Protein AF-A0A7S2N0Z9-F1 (afdb_monomer_lite)

Sequence (114 aa):
CGVARSQLAPLEIAGLRRTGTWEVMLPAEASLLVHGRERPRLRALHHARRVEESLLGYDRSSWLDVPARQLRSEEARPADENGPIIVCLDTSGSMARYGGAPEMFAKALVYECL

Radius of gyration: 21.45 Å; chains: 1; bounding box: 43×47×48 Å

Structure (mmCIF, N/CA/C/O backbone):
data_AF-A0A7S2N0Z9-F1
#
_entry.id   AF-A0A7S2N0Z9-F1
#
loop_
_atom_site.group_PDB
_atom_site.id
_atom_site.type_symbol
_atom_site.label_atom_id
_atom_site.label_alt_id
_atom_site.label_comp_id
_atom_site.label_asym_id
_atom_site.label_entity_id
_atom_site.label_seq_id
_atom_site.pdbx_PDB_ins_code
_atom_site.Cartn_x
_atom_site.Cartn_y
_atom_site.Cartn_z
_atom_site.occupancy
_atom_site.B_iso_or_equiv
_atom_site.auth_seq_id
_atom_site.auth_comp_id
_atom_site.auth_asym_id
_atom_site.auth_atom_id
_atom_site.pdbx_PDB_model_num
ATOM 1 N N . CYS A 1 1 ? 12.094 -17.772 -24.501 1.00 62.50 1 CYS A N 1
ATOM 2 C CA . CYS A 1 1 ? 11.840 -16.314 -24.566 1.00 62.50 1 CYS A CA 1
ATOM 3 C C . CYS A 1 1 ? 11.987 -15.766 -23.154 1.00 62.50 1 CYS A C 1
ATOM 5 O O . CYS A 1 1 ? 11.698 -16.502 -22.220 1.00 62.50 1 CYS A O 1
ATOM 7 N N . GLY A 1 2 ? 12.512 -14.555 -22.988 1.00 74.00 2 GLY A N 1
ATOM 8 C CA . GLY A 1 2 ? 12.599 -13.906 -21.676 1.00 74.00 2 GLY A CA 1
ATOM 9 C C . GLY A 1 2 ? 12.005 -12.510 -21.755 1.00 74.00 2 GLY A C 1
ATOM 10 O O . GLY A 1 2 ? 11.715 -12.029 -22.847 1.00 74.00 2 GLY A O 1
ATOM 11 N N . VAL A 1 3 ? 11.822 -11.879 -20.603 1.00 78.38 3 VAL A N 1
ATOM 12 C CA . VAL A 1 3 ? 11.214 -10.551 -20.494 1.00 78.38 3 VAL A CA 1
ATOM 13 C C . VAL A 1 3 ? 12.215 -9.560 -19.920 1.00 78.38 3 VAL A C 1
ATOM 15 O O . VAL A 1 3 ? 13.054 -9.920 -19.094 1.00 78.38 3 VAL A O 1
ATOM 18 N N . ALA A 1 4 ? 12.138 -8.310 -20.365 1.00 81.44 4 ALA A N 1
ATOM 19 C CA . ALA A 1 4 ? 12.941 -7.215 -19.832 1.00 81.44 4 ALA A CA 1
ATOM 20 C C . ALA A 1 4 ? 12.057 -5.999 -19.547 1.00 81.44 4 ALA A C 1
ATOM 22 O O . ALA A 1 4 ? 11.115 -5.719 -20.296 1.00 81.44 4 ALA A O 1
ATOM 23 N N . ARG A 1 5 ? 12.371 -5.252 -18.479 1.00 81.94 5 ARG A N 1
ATOM 24 C CA . ARG A 1 5 ? 11.692 -3.981 -18.196 1.00 81.94 5 ARG A CA 1
ATOM 25 C C . ARG A 1 5 ? 11.978 -2.977 -19.306 1.00 81.94 5 ARG A C 1
ATOM 27 O O . ARG A 1 5 ? 13.123 -2.823 -19.729 1.00 81.94 5 ARG A O 1
ATOM 34 N N . SER A 1 6 ? 10.955 -2.253 -19.739 1.00 83.25 6 SER A N 1
ATOM 35 C CA . SER A 1 6 ? 11.096 -1.253 -20.798 1.00 83.25 6 SER A CA 1
ATOM 36 C C . SER A 1 6 ? 10.120 -0.107 -20.620 1.00 83.25 6 SER A C 1
ATOM 38 O O . SER A 1 6 ? 8.920 -0.331 -20.549 1.00 83.25 6 SER A O 1
ATOM 40 N N . GLN A 1 7 ? 10.605 1.133 -20.650 1.00 83.75 7 GLN A N 1
ATOM 41 C CA . GLN A 1 7 ? 9.751 2.330 -20.627 1.00 83.75 7 GLN A CA 1
ATOM 42 C C . GLN A 1 7 ? 8.935 2.523 -21.918 1.00 83.75 7 GLN A C 1
ATOM 44 O O . GLN A 1 7 ? 8.061 3.381 -21.964 1.00 83.75 7 GLN A O 1
ATOM 49 N N . LEU A 1 8 ? 9.235 1.747 -22.965 1.00 85.56 8 LEU A N 1
ATOM 50 C CA . LEU A 1 8 ? 8.552 1.799 -24.260 1.00 85.56 8 LEU A CA 1
ATOM 51 C C . LEU A 1 8 ? 7.379 0.809 -24.354 1.00 85.56 8 LEU A C 1
ATOM 53 O O . LEU A 1 8 ? 6.631 0.850 -25.327 1.00 85.56 8 LEU A O 1
ATOM 57 N N . ALA A 1 9 ? 7.230 -0.089 -23.376 1.00 85.62 9 ALA A N 1
ATOM 58 C CA . ALA A 1 9 ? 6.083 -0.987 -23.286 1.00 85.62 9 ALA A CA 1
ATOM 59 C C . ALA A 1 9 ? 4.886 -0.316 -22.591 1.00 85.62 9 ALA A C 1
ATOM 61 O O . ALA A 1 9 ? 5.081 0.594 -21.779 1.00 85.62 9 ALA A O 1
ATOM 62 N N . PRO A 1 10 ? 3.654 -0.797 -22.848 1.00 84.06 10 PRO A N 1
ATOM 63 C CA . PRO A 1 10 ? 2.489 -0.433 -22.054 1.00 84.06 10 PRO A CA 1
ATOM 64 C C . PRO A 1 10 ? 2.739 -0.656 -20.562 1.00 84.06 10 PRO A C 1
ATOM 66 O O . PRO A 1 10 ? 3.348 -1.643 -20.147 1.00 84.06 10 PRO A O 1
ATOM 69 N N . LEU A 1 11 ? 2.277 0.296 -19.760 1.00 86.19 11 LEU A N 1
ATOM 70 C CA . LEU A 1 11 ? 2.422 0.261 -18.317 1.00 86.19 11 LEU A CA 1
ATOM 71 C C . LEU A 1 11 ? 1.336 -0.636 -17.719 1.00 86.19 11 LEU A C 1
ATOM 73 O O . LEU A 1 11 ? 0.148 -0.384 -17.914 1.00 86.19 11 LEU A O 1
ATOM 77 N N . GLU A 1 12 ? 1.737 -1.645 -16.961 1.00 80.62 12 GLU A N 1
ATOM 78 C CA . GLU A 1 12 ? 0.832 -2.597 -16.323 1.00 80.62 12 GLU A CA 1
ATOM 79 C C . GLU A 1 12 ? 0.910 -2.484 -14.805 1.00 80.62 12 GLU A C 1
ATOM 81 O O . GLU A 1 12 ? 1.924 -2.060 -14.239 1.00 80.62 12 GLU A O 1
ATOM 86 N N . ILE A 1 13 ? -0.170 -2.871 -14.128 1.00 81.06 13 ILE A N 1
ATOM 87 C CA . ILE A 1 13 ? -0.187 -2.939 -12.669 1.00 81.06 13 ILE A CA 1
ATOM 88 C C . ILE A 1 13 ? 0.551 -4.209 -12.252 1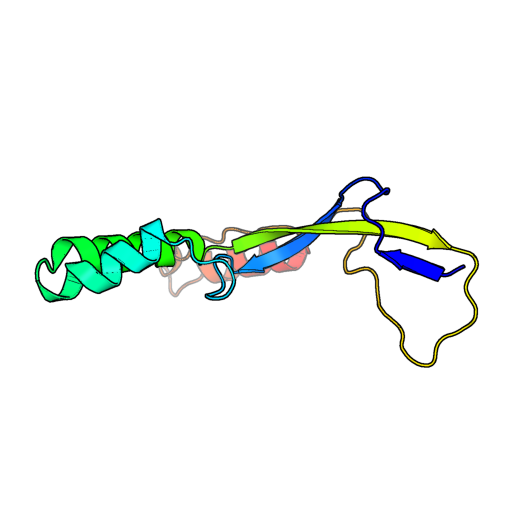.00 81.06 13 ILE A C 1
ATOM 90 O O . ILE A 1 13 ? 0.095 -5.318 -12.504 1.00 81.06 13 ILE A O 1
ATOM 94 N N . ALA A 1 14 ? 1.697 -4.023 -11.610 1.00 76.69 14 ALA A N 1
ATOM 95 C CA . ALA A 1 14 ? 2.582 -5.105 -11.196 1.00 76.69 14 ALA A CA 1
ATOM 96 C C . ALA A 1 14 ? 2.239 -5.642 -9.806 1.00 76.69 14 ALA A C 1
ATOM 98 O O . ALA A 1 14 ? 2.571 -6.771 -9.471 1.00 76.69 14 ALA A O 1
ATOM 99 N N . GLY A 1 15 ? 1.623 -4.810 -8.968 1.00 80.44 15 GLY A N 1
ATOM 100 C CA . GLY A 1 15 ? 1.399 -5.140 -7.572 1.00 80.44 15 GLY A CA 1
ATOM 101 C C . GLY A 1 15 ? 1.000 -3.926 -6.751 1.00 80.44 15 GLY A C 1
ATOM 102 O O . GLY A 1 15 ? 0.533 -2.913 -7.277 1.00 80.44 15 GLY A O 1
ATOM 103 N N . LEU A 1 16 ? 1.205 -4.033 -5.444 1.00 82.31 16 LEU A N 1
ATOM 104 C CA . LEU A 1 16 ? 0.997 -2.950 -4.492 1.00 82.31 16 LEU A CA 1
ATOM 105 C C . LEU A 1 16 ? 2.312 -2.637 -3.796 1.00 82.31 16 LEU A C 1
ATOM 107 O O . LEU A 1 16 ? 3.060 -3.539 -3.419 1.00 82.31 16 LEU A O 1
ATOM 111 N N . ARG A 1 17 ? 2.570 -1.352 -3.567 1.00 81.69 17 ARG A N 1
ATOM 112 C CA . ARG A 1 17 ? 3.703 -0.902 -2.759 1.00 81.69 17 ARG A CA 1
ATOM 113 C C . ARG A 1 17 ? 3.279 0.209 -1.820 1.00 81.69 17 ARG A C 1
ATOM 115 O O . ARG A 1 17 ? 2.403 1.009 -2.142 1.00 81.69 17 ARG A O 1
ATOM 122 N N . ARG A 1 18 ? 3.939 0.301 -0.666 1.00 80.69 18 ARG A N 1
ATOM 123 C CA . ARG A 1 18 ? 3.846 1.507 0.166 1.00 80.69 18 ARG A CA 1
ATOM 124 C C . ARG A 1 18 ? 4.461 2.686 -0.577 1.00 80.69 18 ARG A C 1
ATOM 126 O O . ARG A 1 18 ? 5.523 2.549 -1.193 1.00 80.69 18 ARG A O 1
ATOM 133 N N . THR A 1 19 ? 3.807 3.837 -0.509 1.00 82.19 19 THR A N 1
ATOM 134 C CA . THR A 1 19 ? 4.267 5.050 -1.190 1.00 82.19 19 THR A CA 1
ATOM 135 C C . THR A 1 19 ? 5.026 6.030 -0.267 1.00 82.19 19 THR A C 1
ATOM 137 O O . THR A 1 19 ? 5.171 5.842 0.950 1.00 82.19 19 THR A O 1
ATOM 140 N N . GLY A 1 20 ? 5.615 7.053 -0.898 1.00 78.69 20 GLY A N 1
ATOM 141 C CA . GLY A 1 20 ? 6.278 8.199 -0.264 1.00 78.69 20 GLY A CA 1
ATOM 142 C C . GLY A 1 20 ? 7.685 7.973 0.309 1.00 78.69 20 GLY A C 1
ATOM 143 O O . GLY A 1 20 ? 8.039 8.565 1.315 1.00 78.69 20 GLY A O 1
ATOM 144 N N . THR A 1 21 ? 8.533 7.122 -0.268 1.00 80.88 21 THR A N 1
ATOM 145 C CA . THR A 1 21 ? 9.929 6.980 0.210 1.00 80.88 21 THR A CA 1
ATOM 146 C C . THR A 1 21 ? 10.632 8.337 0.402 1.00 80.88 21 THR A C 1
ATOM 148 O O . THR A 1 21 ? 10.378 9.292 -0.323 1.00 80.88 21 THR A O 1
ATOM 151 N N . TRP A 1 22 ? 11.534 8.444 1.387 1.00 82.56 22 TRP A N 1
ATOM 152 C CA . TRP A 1 22 ? 12.251 9.706 1.654 1.00 82.56 22 TRP A CA 1
ATOM 153 C C . TRP A 1 22 ? 13.041 10.216 0.442 1.00 82.56 22 TRP A C 1
ATOM 155 O O . TRP A 1 22 ? 13.253 11.415 0.305 1.00 82.56 22 TRP A O 1
ATOM 165 N N . GLU A 1 23 ? 13.427 9.305 -0.450 1.00 85.88 23 GLU A N 1
ATOM 166 C CA . GLU A 1 23 ? 14.112 9.583 -1.713 1.00 85.88 23 GLU A CA 1
ATOM 167 C C . GLU A 1 23 ? 13.299 10.463 -2.673 1.00 85.88 23 GLU A C 1
ATOM 169 O O . GLU A 1 23 ? 13.887 11.148 -3.505 1.00 85.88 23 GLU A O 1
ATOM 174 N N . VAL A 1 24 ? 11.966 10.465 -2.557 1.00 82.50 24 VAL A N 1
ATOM 175 C CA . VAL A 1 24 ? 11.064 11.232 -3.432 1.00 82.50 24 VAL A CA 1
ATOM 176 C C . VAL A 1 24 ? 10.398 12.418 -2.728 1.00 82.50 24 VAL A C 1
ATOM 178 O O . VAL A 1 24 ? 9.494 13.025 -3.297 1.00 82.50 24 VAL A O 1
ATOM 181 N N . MET A 1 25 ? 10.833 12.766 -1.510 1.00 89.31 25 MET A N 1
ATOM 182 C CA . MET A 1 25 ? 10.281 13.904 -0.767 1.00 89.31 25 MET A CA 1
ATOM 183 C C . MET A 1 25 ? 10.528 15.219 -1.518 1.00 89.31 25 MET A C 1
ATOM 185 O O . MET A 1 25 ? 11.667 15.559 -1.858 1.00 89.31 25 MET A O 1
ATOM 189 N N . LEU A 1 26 ? 9.470 16.003 -1.721 1.00 89.56 26 LEU A N 1
ATOM 190 C CA . LEU A 1 26 ? 9.563 17.290 -2.399 1.00 89.56 26 LEU A CA 1
ATOM 191 C C . LEU A 1 26 ? 10.204 18.355 -1.490 1.00 89.56 26 LEU A C 1
ATOM 193 O O . LEU A 1 26 ? 9.971 18.379 -0.277 1.00 89.56 26 LEU A O 1
ATOM 197 N N . PRO A 1 27 ? 10.925 19.344 -2.055 1.00 92.69 27 PRO A N 1
ATOM 198 C CA . PRO A 1 27 ? 11.459 20.466 -1.277 1.00 92.69 27 PRO A CA 1
ATOM 199 C C . PRO A 1 27 ? 10.388 21.225 -0.474 1.00 92.69 27 PRO A C 1
ATOM 201 O O . PRO A 1 27 ? 10.649 21.706 0.630 1.00 92.69 27 PRO A O 1
ATOM 204 N N . ALA A 1 28 ? 9.160 21.300 -0.998 1.00 91.69 28 ALA A N 1
ATOM 205 C CA . ALA A 1 28 ? 8.029 21.915 -0.307 1.00 91.69 28 ALA A CA 1
ATOM 206 C C . ALA A 1 28 ? 7.630 21.152 0.972 1.00 91.69 28 ALA A C 1
ATOM 208 O O . ALA A 1 28 ? 7.308 21.777 1.982 1.00 91.69 28 ALA A O 1
ATOM 209 N N . GLU A 1 29 ? 7.702 19.820 0.969 1.00 92.44 29 GLU A N 1
ATOM 210 C CA . GLU A 1 29 ? 7.446 18.989 2.154 1.00 92.44 29 GLU A CA 1
ATOM 211 C C . GLU A 1 29 ? 8.574 19.108 3.174 1.00 92.44 29 GLU A C 1
ATOM 213 O O . GLU A 1 29 ? 8.305 19.217 4.373 1.00 92.44 29 GLU A O 1
ATOM 218 N N . ALA A 1 30 ? 9.827 19.150 2.712 1.00 92.56 30 ALA A N 1
ATOM 219 C CA . ALA A 1 30 ? 10.991 19.362 3.570 1.00 92.56 30 ALA A CA 1
ATOM 220 C C . ALA A 1 30 ? 10.918 20.716 4.298 1.00 92.56 30 ALA A C 1
ATOM 222 O O . ALA A 1 30 ? 11.219 20.812 5.490 1.00 92.56 30 ALA A O 1
ATOM 223 N N . SER A 1 31 ? 10.445 21.758 3.606 1.00 95.38 31 SER A N 1
ATOM 224 C CA . SER A 1 31 ? 10.251 23.095 4.179 1.00 95.38 31 SER A CA 1
ATOM 225 C C . SER A 1 31 ? 9.323 23.085 5.402 1.00 95.38 31 SER A C 1
ATOM 227 O O . SER A 1 31 ? 9.565 23.817 6.368 1.00 95.38 31 SER A O 1
ATOM 229 N N . LEU A 1 32 ? 8.307 22.214 5.421 1.00 95.88 32 LEU A N 1
ATOM 230 C CA . LEU A 1 32 ? 7.405 22.066 6.568 1.00 95.88 32 LEU A CA 1
ATOM 231 C C . LEU A 1 32 ? 8.121 21.535 7.818 1.00 95.88 32 LEU A C 1
ATOM 233 O O . LEU A 1 32 ? 7.772 21.938 8.927 1.00 95.88 32 LEU A O 1
ATOM 237 N N . LEU A 1 33 ? 9.132 20.670 7.665 1.00 93.88 33 LEU A N 1
ATOM 238 C CA . LEU A 1 33 ? 9.950 20.185 8.785 1.00 93.88 33 LEU A CA 1
ATOM 239 C C . LEU A 1 33 ? 10.876 21.275 9.326 1.00 93.88 33 LEU A C 1
ATOM 241 O O . LEU A 1 33 ? 11.008 21.414 10.543 1.00 93.88 33 LEU A O 1
ATOM 245 N N . VAL A 1 34 ? 11.492 22.052 8.429 1.00 95.06 34 VAL A N 1
ATOM 246 C CA . VAL A 1 34 ? 12.420 23.135 8.789 1.00 95.06 34 VAL A CA 1
ATOM 247 C C . VAL A 1 34 ? 11.694 24.205 9.604 1.00 95.06 34 VAL A C 1
ATOM 249 O O . VAL A 1 34 ? 12.046 24.450 10.758 1.00 95.06 34 VAL A O 1
ATOM 252 N N . HIS A 1 35 ? 10.617 24.770 9.057 1.00 96.06 35 HIS A N 1
ATOM 253 C CA . HIS A 1 35 ? 9.815 25.795 9.738 1.00 96.06 35 HIS A CA 1
ATOM 254 C C . HIS A 1 35 ? 8.947 25.213 10.863 1.00 96.06 35 HIS A C 1
ATOM 256 O O . HIS A 1 35 ? 8.497 25.924 11.762 1.00 96.06 35 HIS A O 1
ATOM 262 N N . GLY A 1 36 ? 8.728 23.898 10.842 1.00 94.62 36 GLY A N 1
ATOM 263 C CA . GLY A 1 36 ? 8.011 23.157 11.870 1.00 94.62 36 GLY A CA 1
ATOM 264 C C . GLY A 1 36 ? 8.679 23.178 13.245 1.00 94.62 36 GLY A C 1
ATOM 265 O O . GLY A 1 36 ? 7.998 22.919 14.238 1.00 94.62 36 GLY A O 1
ATOM 266 N N . ARG A 1 37 ? 9.976 23.522 13.322 1.00 89.69 37 ARG A N 1
ATOM 267 C CA . ARG A 1 37 ? 10.681 23.769 14.593 1.00 89.69 37 ARG A CA 1
ATOM 268 C C . ARG A 1 37 ? 10.113 24.972 15.347 1.00 89.69 37 ARG A C 1
ATOM 270 O O . ARG A 1 37 ? 10.003 24.922 16.564 1.00 89.69 37 ARG A O 1
ATOM 277 N N . GLU A 1 38 ? 9.717 26.013 14.620 1.00 95.31 38 GLU A N 1
ATOM 278 C CA . GLU A 1 38 ? 9.132 27.240 15.178 1.00 95.31 38 GLU A CA 1
ATOM 279 C C . GLU A 1 38 ? 7.599 27.180 15.215 1.00 95.31 38 GLU A C 1
ATOM 281 O O . GLU A 1 38 ? 6.961 27.779 16.079 1.00 95.31 38 GLU A O 1
ATOM 286 N N . ARG A 1 39 ? 6.985 26.449 14.272 1.00 96.75 39 ARG A N 1
ATOM 287 C CA . ARG A 1 39 ? 5.527 26.351 14.109 1.00 96.75 39 ARG A CA 1
ATOM 288 C C . ARG A 1 39 ? 5.077 24.886 14.131 1.00 96.75 39 ARG A C 1
ATOM 290 O O . ARG A 1 39 ? 4.953 24.276 13.066 1.00 96.75 39 ARG A O 1
ATOM 297 N N . PRO A 1 40 ? 4.728 24.322 15.303 1.00 95.50 40 PRO A N 1
ATOM 298 C CA . PRO A 1 40 ? 4.406 22.897 15.448 1.00 95.50 40 PRO A CA 1
ATOM 299 C C . PRO A 1 40 ? 3.311 22.376 14.504 1.00 95.50 40 PRO A C 1
ATOM 301 O O . PRO A 1 40 ? 3.356 21.224 14.078 1.00 95.50 40 PRO A O 1
ATOM 304 N N . ARG A 1 41 ? 2.354 23.230 14.111 1.00 97.31 41 ARG A N 1
ATOM 305 C CA . ARG A 1 41 ? 1.297 22.883 13.143 1.00 97.31 41 ARG A CA 1
ATOM 306 C C . ARG A 1 41 ? 1.844 22.504 11.762 1.00 97.31 41 ARG A C 1
ATOM 308 O O . ARG A 1 41 ? 1.272 21.635 11.116 1.00 97.31 41 ARG A O 1
ATOM 315 N N . LEU A 1 42 ? 2.950 23.108 11.318 1.00 97.00 42 LEU A N 1
ATOM 316 C CA . LEU A 1 42 ? 3.579 22.769 10.034 1.00 97.00 42 LEU A CA 1
ATOM 317 C C . LEU A 1 42 ? 4.260 21.401 10.090 1.00 97.00 42 LEU A C 1
ATOM 319 O O . LEU A 1 42 ? 4.129 20.607 9.162 1.00 97.00 42 LEU A O 1
ATOM 323 N N . ARG A 1 43 ? 4.905 21.082 11.215 1.00 95.69 43 ARG A N 1
ATOM 324 C CA . ARG A 1 43 ? 5.457 19.744 11.450 1.00 95.69 43 ARG A CA 1
ATOM 325 C C . ARG A 1 43 ? 4.353 18.685 11.500 1.00 95.69 43 ARG A C 1
ATOM 327 O O . ARG A 1 43 ? 4.506 17.619 10.913 1.00 95.69 43 ARG A O 1
ATOM 334 N N . ALA A 1 44 ? 3.234 18.985 12.161 1.00 96.19 44 ALA A N 1
ATOM 335 C CA . ALA A 1 44 ? 2.067 18.104 12.175 1.00 96.19 44 ALA A CA 1
ATOM 336 C C . ALA A 1 44 ? 1.501 17.888 10.760 1.00 96.19 44 ALA A C 1
ATOM 338 O O . ALA A 1 44 ? 1.214 16.753 10.391 1.00 96.19 44 ALA A O 1
ATOM 339 N N . LEU A 1 45 ? 1.419 18.948 9.947 1.00 95.62 45 LEU A N 1
ATOM 340 C CA . LEU A 1 45 ? 1.001 18.853 8.546 1.00 95.62 45 LEU A CA 1
ATOM 341 C C . LEU A 1 45 ? 1.941 17.966 7.719 1.00 95.62 45 LEU A C 1
ATOM 343 O O . LEU A 1 45 ? 1.459 17.150 6.938 1.00 95.62 45 LEU A O 1
ATOM 347 N N . HIS A 1 46 ? 3.259 18.088 7.908 1.00 94.25 46 HIS A N 1
ATOM 348 C CA . HIS A 1 46 ? 4.227 17.205 7.253 1.00 94.25 46 HIS A CA 1
ATOM 349 C C . HIS A 1 46 ? 3.958 15.735 7.600 1.00 94.25 46 HIS A C 1
ATOM 351 O O . HIS A 1 46 ? 3.844 14.902 6.707 1.00 94.25 46 HIS A O 1
ATOM 357 N N . HIS A 1 47 ? 3.805 15.413 8.888 1.00 92.94 47 HIS A N 1
ATOM 358 C CA . HIS A 1 47 ? 3.528 14.039 9.309 1.00 92.94 47 HIS A CA 1
ATOM 359 C C . HIS A 1 47 ? 2.180 13.523 8.78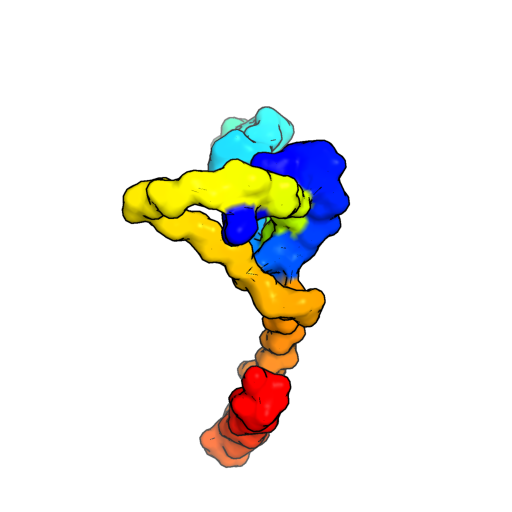8 1.00 92.94 47 HIS A C 1
ATOM 361 O O . HIS A 1 47 ? 2.109 12.370 8.377 1.00 92.94 47 HIS A O 1
ATOM 367 N N . ALA A 1 48 ? 1.140 14.360 8.755 1.00 93.06 48 ALA A N 1
ATOM 368 C CA . ALA A 1 48 ? -0.166 13.979 8.219 1.00 93.06 48 ALA A CA 1
ATOM 369 C C . ALA A 1 48 ? -0.085 13.609 6.730 1.00 93.06 48 ALA A C 1
ATOM 371 O O . ALA A 1 48 ? -0.494 12.514 6.352 1.00 93.06 48 ALA A O 1
ATOM 372 N N . ARG A 1 49 ? 0.531 14.474 5.910 1.00 89.12 49 ARG A N 1
ATOM 373 C CA . ARG A 1 49 ? 0.762 14.200 4.481 1.00 89.12 49 ARG A CA 1
ATOM 374 C C . ARG A 1 49 ? 1.606 12.952 4.276 1.00 89.12 49 ARG A C 1
ATOM 376 O O . ARG A 1 49 ? 1.308 12.128 3.424 1.00 89.12 49 ARG A O 1
ATOM 383 N N . ARG A 1 50 ? 2.626 12.765 5.113 1.00 88.62 50 ARG A N 1
ATOM 384 C CA . ARG A 1 50 ? 3.494 11.596 5.015 1.00 88.62 50 ARG A CA 1
ATOM 385 C C . ARG A 1 50 ? 2.766 10.294 5.358 1.00 88.62 50 ARG A C 1
ATOM 387 O O . ARG A 1 50 ? 3.035 9.278 4.726 1.00 88.62 50 ARG A O 1
ATOM 394 N N . VAL A 1 51 ? 1.852 10.311 6.328 1.00 89.00 51 VAL A N 1
ATOM 395 C CA . VAL A 1 51 ? 0.988 9.160 6.635 1.00 89.00 51 VAL A CA 1
ATOM 396 C C . VAL A 1 51 ? 0.051 8.867 5.465 1.00 89.00 51 VAL A C 1
ATOM 398 O O . VAL A 1 51 ? -0.048 7.710 5.061 1.00 89.00 51 VAL A O 1
ATOM 401 N N .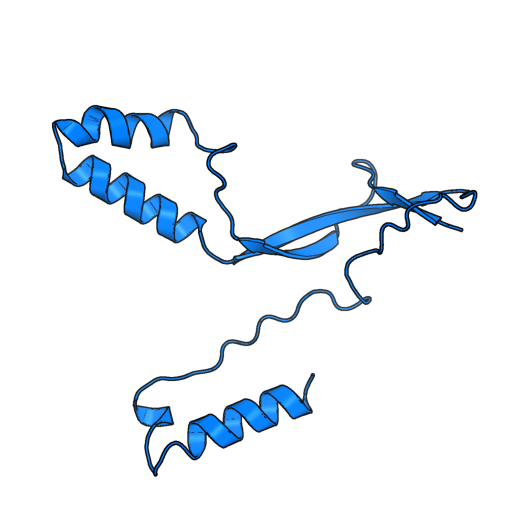 GLU A 1 52 ? -0.564 9.893 4.879 1.00 85.62 52 GLU A N 1
ATOM 402 C CA . GLU A 1 52 ? -1.411 9.761 3.688 1.00 85.62 52 GLU A CA 1
ATOM 403 C C . GLU A 1 52 ? -0.638 9.155 2.506 1.00 85.62 52 GLU A C 1
ATOM 405 O O . GLU A 1 52 ? -1.078 8.194 1.884 1.00 85.62 52 GLU A O 1
ATOM 410 N N . GLU A 1 53 ? 0.585 9.614 2.266 1.00 84.12 53 GLU A N 1
ATOM 411 C CA . GLU A 1 53 ? 1.463 9.033 1.253 1.00 84.12 53 GLU A CA 1
ATOM 412 C C . GLU A 1 53 ? 2.007 7.659 1.631 1.00 84.12 53 GLU A C 1
ATOM 414 O O . GLU A 1 53 ? 2.499 6.958 0.761 1.00 84.12 53 GLU A O 1
ATOM 419 N N . SER A 1 54 ? 1.988 7.245 2.898 1.00 83.19 54 SER A N 1
ATOM 420 C CA . SER A 1 54 ? 2.448 5.905 3.295 1.00 83.19 54 SER A CA 1
ATOM 421 C C . SER A 1 54 ? 1.432 4.801 2.996 1.00 83.19 54 SER A C 1
ATOM 423 O O . SER A 1 54 ? 1.740 3.618 3.185 1.00 83.19 54 SER A O 1
ATOM 425 N N . LEU A 1 55 ? 0.240 5.180 2.522 1.00 83.12 55 LEU A N 1
ATOM 426 C CA . LEU A 1 55 ? -0.792 4.250 2.088 1.00 83.12 55 LEU A CA 1
ATOM 427 C C . LEU A 1 55 ? -0.297 3.354 0.938 1.00 83.12 55 LEU A C 1
ATOM 429 O O . LEU A 1 55 ? 0.733 3.596 0.304 1.00 83.12 55 LEU A O 1
ATOM 433 N N . LEU A 1 56 ? -1.015 2.253 0.715 1.00 81.44 56 LEU A N 1
ATOM 434 C CA . LEU A 1 56 ? -0.726 1.345 -0.390 1.00 81.44 56 LEU A CA 1
ATOM 435 C C . LEU A 1 56 ? -1.156 1.997 -1.706 1.00 81.44 56 LEU A C 1
ATOM 437 O O . LEU A 1 56 ? -2.312 2.385 -1.864 1.00 81.44 56 LEU A O 1
ATOM 441 N N . GLY A 1 57 ? -0.222 2.088 -2.647 1.00 81.81 57 GLY A N 1
ATOM 442 C CA . GLY A 1 57 ? -0.478 2.497 -4.021 1.00 81.81 57 GLY A CA 1
ATOM 443 C C . GLY A 1 57 ? -0.229 1.348 -4.992 1.00 81.81 57 GLY A C 1
ATOM 444 O O . GLY A 1 57 ? 0.506 0.405 -4.688 1.00 81.81 57 GLY A O 1
ATOM 445 N N . TYR A 1 58 ? -0.816 1.450 -6.183 1.00 82.56 58 TYR A N 1
ATOM 446 C CA . TYR A 1 58 ? -0.518 0.534 -7.278 1.00 82.56 58 TYR A CA 1
ATOM 447 C C . TYR A 1 58 ? 0.923 0.716 -7.747 1.00 82.56 58 TYR A C 1
ATOM 449 O O . TYR A 1 58 ? 1.333 1.823 -8.115 1.00 82.56 58 TYR A O 1
ATOM 457 N N . ASP A 1 59 ? 1.673 -0.380 -7.752 1.00 82.12 59 ASP A N 1
ATOM 458 C CA . ASP A 1 59 ? 2.960 -0.435 -8.419 1.00 82.12 59 ASP A CA 1
ATOM 459 C C . ASP A 1 59 ? 2.768 -0.717 -9.904 1.00 82.12 59 ASP A C 1
ATOM 461 O O . ASP A 1 59 ? 1.885 -1.482 -10.304 1.00 82.12 59 ASP A O 1
ATOM 465 N N . ARG A 1 60 ? 3.576 -0.060 -10.729 1.00 81.25 60 ARG A N 1
ATOM 466 C CA . ARG A 1 60 ? 3.420 -0.076 -12.179 1.00 81.25 60 ARG A CA 1
ATOM 467 C C . ARG A 1 60 ? 4.738 -0.437 -12.833 1.00 81.25 60 ARG A C 1
ATOM 469 O O . ARG A 1 60 ? 5.760 0.189 -12.560 1.00 81.25 60 ARG A O 1
ATOM 476 N N . SER A 1 61 ? 4.701 -1.423 -13.716 1.00 83.31 61 SER A N 1
ATOM 477 C CA . SER A 1 61 ? 5.868 -1.877 -14.465 1.00 83.31 61 SER A CA 1
ATOM 478 C C . SER A 1 61 ? 5.468 -2.220 -15.890 1.00 83.31 61 SER A C 1
ATOM 480 O O . SER A 1 61 ? 4.321 -2.560 -16.151 1.00 83.31 61 SER A O 1
ATOM 482 N N . SER A 1 62 ? 6.412 -2.117 -16.809 1.00 85.31 62 SER A N 1
ATOM 483 C CA . SER A 1 62 ? 6.204 -2.379 -18.226 1.00 85.31 62 SER A CA 1
ATOM 484 C C . SER A 1 62 ? 7.273 -3.349 -18.708 1.00 85.31 62 SER A C 1
ATOM 486 O O . SER A 1 62 ? 8.466 -3.159 -18.442 1.00 85.31 62 SER A O 1
ATOM 488 N N . TRP A 1 63 ? 6.841 -4.397 -19.402 1.00 81.69 63 TRP A N 1
ATOM 489 C CA . TRP A 1 63 ? 7.683 -5.512 -19.830 1.00 81.69 63 TRP A CA 1
ATOM 490 C C . TRP A 1 63 ? 7.595 -5.687 -21.346 1.00 81.69 63 TRP A C 1
ATOM 492 O O . TRP A 1 63 ? 6.534 -5.499 -21.937 1.00 81.69 63 TRP A O 1
ATOM 502 N N . LEU A 1 64 ? 8.715 -6.037 -21.978 1.00 85.25 64 LEU A N 1
ATOM 503 C CA . LEU A 1 64 ? 8.766 -6.457 -23.378 1.00 85.25 64 LEU A CA 1
ATOM 504 C C . LEU A 1 64 ? 9.331 -7.867 -23.477 1.00 85.25 64 LEU A C 1
ATOM 506 O O . LEU A 1 64 ? 10.288 -8.209 -22.774 1.00 85.25 64 LEU A O 1
ATOM 510 N N . ASP A 1 65 ? 8.788 -8.636 -24.414 1.00 83.62 65 ASP A N 1
ATOM 511 C CA . ASP A 1 65 ? 9.385 -9.893 -24.837 1.00 83.62 65 ASP A CA 1
ATOM 512 C C . ASP A 1 65 ? 10.691 -9.623 -25.581 1.00 83.62 65 ASP A C 1
ATOM 514 O O . ASP A 1 65 ? 10.742 -8.863 -26.553 1.00 83.62 65 ASP A O 1
ATOM 518 N N . VAL A 1 66 ? 11.762 -10.269 -25.128 1.00 82.69 66 VAL A N 1
ATOM 519 C CA . VAL A 1 66 ? 13.085 -10.168 -25.739 1.00 82.69 66 VAL A CA 1
ATOM 520 C C . VAL A 1 66 ? 13.654 -11.558 -26.039 1.00 82.69 66 VAL A C 1
ATOM 522 O O . VAL A 1 66 ? 13.415 -12.526 -25.300 1.00 82.69 66 VAL A O 1
ATOM 525 N N . PRO A 1 67 ? 14.444 -11.705 -27.119 1.00 80.62 67 PRO A N 1
ATOM 526 C CA . PRO A 1 67 ? 15.248 -12.902 -27.326 1.00 80.62 67 PRO A CA 1
ATOM 527 C C . PRO A 1 67 ? 16.207 -13.061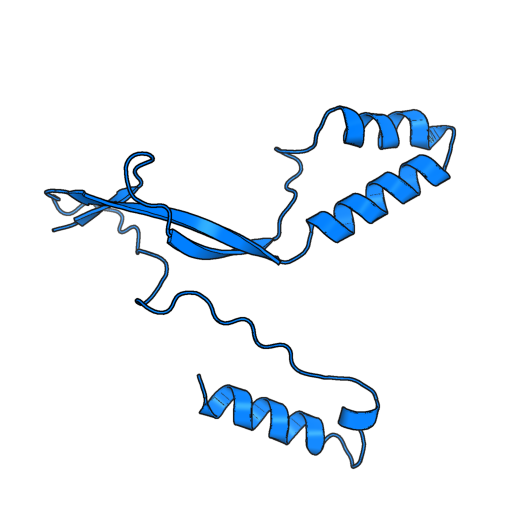 -26.140 1.00 80.62 67 PRO A C 1
ATOM 529 O O . PRO A 1 67 ? 17.110 -12.251 -25.952 1.00 80.62 67 PRO A O 1
ATOM 532 N N . ALA A 1 68 ? 15.996 -14.083 -25.312 1.00 70.75 68 ALA A N 1
ATOM 533 C CA . ALA A 1 68 ? 16.736 -14.243 -24.066 1.00 70.75 68 ALA A CA 1
ATOM 534 C C . ALA A 1 68 ? 17.667 -15.454 -24.103 1.00 70.75 68 ALA A C 1
ATOM 536 O O . ALA A 1 68 ? 17.278 -16.552 -24.505 1.00 70.75 68 ALA A O 1
ATOM 537 N N . ARG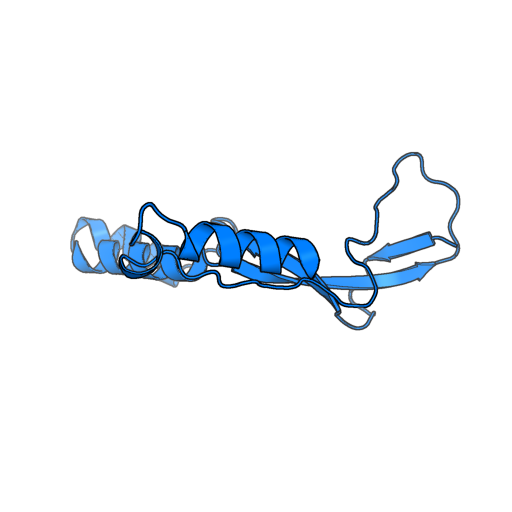 A 1 69 ? 18.891 -15.242 -23.614 1.00 67.44 69 ARG A N 1
ATOM 538 C CA . ARG A 1 69 ? 19.814 -16.288 -23.169 1.00 67.44 69 ARG A CA 1
ATOM 539 C C . ARG A 1 69 ? 19.646 -16.432 -21.658 1.00 67.44 69 ARG A C 1
ATOM 541 O O . ARG A 1 69 ? 19.502 -15.424 -20.976 1.00 67.44 69 ARG A O 1
ATOM 548 N N . GLN A 1 70 ? 19.672 -17.658 -21.144 1.00 62.81 70 GLN A N 1
ATOM 549 C CA . GLN A 1 70 ? 19.507 -17.937 -19.716 1.00 62.81 70 GLN A CA 1
ATOM 550 C C . GLN A 1 70 ? 20.559 -17.157 -18.901 1.00 62.81 70 GLN A C 1
ATOM 552 O O . GLN A 1 70 ? 21.764 -17.397 -19.034 1.00 62.81 70 GLN A O 1
ATOM 557 N N . LEU A 1 71 ? 20.111 -16.163 -18.131 1.00 63.47 71 LEU A N 1
ATOM 558 C CA . LEU A 1 71 ? 20.948 -15.406 -17.201 1.00 63.47 71 LEU A CA 1
ATOM 559 C C . LEU A 1 71 ? 21.072 -16.198 -15.893 1.00 63.47 71 LEU A C 1
ATOM 561 O O . LEU A 1 71 ? 20.217 -17.015 -15.573 1.00 63.47 71 LEU A O 1
ATOM 565 N N . ARG A 1 72 ? 22.142 -15.967 -15.121 1.00 60.44 72 ARG A N 1
ATOM 566 C CA . ARG A 1 72 ? 22.318 -16.621 -13.807 1.00 60.44 72 ARG A CA 1
ATOM 567 C C . ARG A 1 72 ? 21.298 -16.154 -12.758 1.00 60.44 72 ARG A C 1
ATOM 569 O O . ARG A 1 72 ? 21.155 -16.819 -11.741 1.00 60.44 72 ARG A O 1
ATOM 576 N N . SER A 1 73 ? 20.641 -15.016 -12.989 1.00 58.06 73 SER A N 1
ATOM 577 C CA . SER A 1 73 ? 19.582 -14.470 -12.141 1.00 58.06 73 SER A CA 1
ATOM 578 C C . SER A 1 73 ? 18.270 -14.433 -12.914 1.00 58.06 73 SER A C 1
ATOM 580 O O . SER A 1 73 ? 18.215 -13.869 -14.009 1.00 58.06 73 SER A O 1
ATOM 582 N N . GLU A 1 74 ? 17.224 -14.993 -12.326 1.00 60.44 74 GLU A N 1
ATOM 583 C CA . GLU A 1 74 ? 15.860 -14.916 -12.837 1.00 60.44 74 GLU A CA 1
ATOM 584 C C . GLU A 1 74 ? 15.159 -13.719 -12.182 1.00 60.44 74 GLU A C 1
ATOM 586 O O . GLU A 1 74 ? 15.142 -13.600 -10.957 1.00 60.44 74 GLU A O 1
ATOM 591 N N . GLU A 1 75 ? 14.608 -12.811 -12.989 1.00 60.72 75 GLU A N 1
ATOM 592 C CA . GLU A 1 75 ? 13.662 -11.798 -12.514 1.00 60.72 75 GLU A CA 1
ATOM 593 C C . GLU A 1 75 ? 12.268 -12.256 -12.955 1.00 60.72 75 GLU A C 1
ATOM 595 O O . GLU A 1 75 ? 11.992 -12.373 -14.150 1.00 60.72 75 GLU A O 1
ATOM 600 N N . ALA A 1 76 ? 11.412 -12.596 -11.993 1.00 63.28 76 ALA A N 1
ATOM 601 C CA . ALA A 1 76 ? 10.054 -13.044 -12.272 1.00 63.28 76 ALA A CA 1
ATOM 602 C C . ALA A 1 76 ? 9.132 -11.838 -12.497 1.00 63.28 76 ALA A C 1
ATOM 604 O O . ALA A 1 76 ? 9.170 -10.869 -11.734 1.00 63.28 76 ALA A O 1
ATOM 605 N N . ARG A 1 77 ? 8.272 -11.906 -13.523 1.00 63.97 77 ARG A N 1
ATOM 606 C CA . ARG A 1 77 ? 7.180 -10.939 -13.700 1.00 63.97 77 ARG A CA 1
ATOM 607 C C . ARG A 1 77 ? 6.240 -11.058 -12.485 1.00 63.97 77 ARG A C 1
ATOM 609 O O . ARG A 1 77 ? 5.764 -12.163 -12.240 1.00 63.97 77 ARG A O 1
ATOM 616 N N . PRO A 1 78 ? 5.962 -9.980 -11.728 1.00 58.94 78 PRO A N 1
ATOM 617 C CA . PRO A 1 78 ? 5.310 -10.104 -10.419 1.00 58.94 78 PRO A CA 1
ATOM 618 C C . PRO A 1 78 ? 3.820 -10.498 -10.397 1.00 58.94 78 PRO A C 1
ATOM 620 O O . PRO A 1 78 ? 3.241 -10.477 -9.315 1.00 58.94 78 PRO A O 1
ATOM 623 N N . ALA A 1 79 ? 3.167 -10.826 -11.518 1.00 56.34 79 ALA A N 1
ATOM 624 C CA . ALA A 1 79 ? 1.717 -11.046 -11.521 1.00 56.34 79 ALA A CA 1
ATOM 625 C C . ALA A 1 79 ? 1.227 -12.035 -12.593 1.00 56.34 79 ALA A C 1
ATOM 627 O O . ALA A 1 79 ? 1.736 -12.043 -13.716 1.00 56.34 79 ALA A O 1
ATOM 628 N N . ASP A 1 80 ? 0.195 -12.802 -12.224 1.00 58.22 80 ASP A N 1
ATOM 629 C CA . ASP A 1 80 ? -0.761 -13.447 -13.134 1.00 58.22 80 ASP A CA 1
ATOM 630 C C . ASP A 1 80 ? -1.587 -12.386 -13.893 1.00 58.22 80 ASP A C 1
ATOM 632 O O . ASP A 1 80 ? -1.648 -11.223 -13.482 1.00 58.22 80 ASP A O 1
ATOM 636 N N . GLU A 1 81 ? -2.260 -12.780 -14.981 1.00 58.44 81 GLU A N 1
ATOM 637 C CA . GLU A 1 81 ? -2.987 -11.886 -15.912 1.00 58.44 81 GLU A CA 1
ATOM 638 C C . GLU A 1 81 ? -3.999 -10.923 -15.247 1.00 58.44 81 GLU A C 1
ATOM 640 O O . GLU A 1 81 ? -4.343 -9.893 -15.825 1.00 58.44 81 GLU A O 1
ATOM 645 N N . ASN A 1 82 ? -4.452 -11.218 -14.024 1.00 62.84 82 ASN A N 1
ATOM 646 C CA . ASN A 1 82 ? -5.534 -10.502 -13.341 1.00 62.84 82 ASN A CA 1
ATOM 647 C C . ASN A 1 82 ? -5.081 -9.359 -12.405 1.00 62.84 82 ASN A C 1
ATOM 649 O O . ASN A 1 82 ? -5.931 -8.651 -11.861 1.00 62.84 82 ASN A O 1
ATOM 653 N N . GLY A 1 83 ? -3.772 -9.135 -12.232 1.00 70.56 83 GLY A N 1
ATOM 654 C CA . GLY A 1 83 ? -3.245 -8.067 -11.369 1.00 70.56 83 GLY A CA 1
ATOM 655 C C . GLY A 1 83 ? -3.545 -8.255 -9.866 1.00 70.56 83 GLY A C 1
ATOM 656 O O . GLY A 1 83 ? -4.102 -9.270 -9.448 1.00 70.56 83 GLY A O 1
ATOM 657 N N . PRO A 1 84 ? -3.141 -7.306 -9.002 1.00 73.50 84 PRO A N 1
ATOM 658 C CA . PRO A 1 84 ? -3.311 -7.432 -7.553 1.00 73.50 84 PRO A CA 1
ATOM 659 C C . PRO A 1 84 ? -4.759 -7.177 -7.100 1.00 73.50 84 PRO A C 1
ATOM 661 O O . PRO A 1 84 ? -5.355 -6.158 -7.450 1.00 73.50 84 PRO A O 1
ATOM 664 N N . ILE A 1 85 ? -5.289 -8.044 -6.229 1.00 78.31 85 ILE A N 1
ATOM 665 C CA . ILE A 1 85 ? -6.602 -7.876 -5.584 1.00 78.31 85 ILE A CA 1
ATOM 666 C C . ILE A 1 85 ? -6.428 -7.189 -4.220 1.00 78.31 85 ILE A C 1
ATOM 668 O O . ILE A 1 85 ? -5.626 -7.624 -3.393 1.00 78.31 85 ILE A O 1
ATOM 672 N N . ILE A 1 86 ? -7.200 -6.125 -3.959 1.00 79.44 86 ILE A N 1
ATOM 673 C CA . ILE A 1 86 ? -7.298 -5.493 -2.632 1.00 79.44 86 ILE A CA 1
ATOM 674 C C . ILE A 1 86 ? -8.581 -5.970 -1.954 1.00 79.44 86 ILE A C 1
ATOM 676 O O . ILE A 1 86 ? -9.679 -5.658 -2.410 1.00 79.44 86 ILE A O 1
ATOM 680 N N . VAL A 1 87 ? -8.439 -6.673 -0.830 1.00 84.62 87 VAL A N 1
ATOM 681 C CA . VAL A 1 87 ? -9.566 -7.092 0.010 1.00 84.62 87 VAL A CA 1
ATOM 682 C C . VAL A 1 87 ? -9.649 -6.195 1.244 1.00 84.62 87 VAL A C 1
ATOM 684 O O . VAL A 1 87 ? -8.761 -6.207 2.096 1.00 84.62 87 VAL A O 1
ATOM 687 N N . CYS A 1 88 ? -10.734 -5.431 1.358 1.00 88.50 88 CYS A N 1
ATOM 688 C CA . CYS A 1 88 ? -11.051 -4.664 2.561 1.00 88.50 88 CYS A CA 1
ATOM 689 C C . CYS A 1 88 ? -11.938 -5.510 3.478 1.00 88.50 88 CYS A C 1
ATOM 691 O O . CYS A 1 88 ? -13.135 -5.646 3.233 1.00 88.50 88 CYS A O 1
ATOM 693 N N . LEU A 1 89 ? -11.349 -6.079 4.527 1.00 91.06 89 LEU A N 1
ATOM 694 C CA . LEU A 1 89 ? -12.076 -6.855 5.527 1.00 91.06 89 LEU A CA 1
ATOM 695 C C . LEU A 1 89 ? -12.464 -5.960 6.710 1.00 91.06 89 LEU A C 1
ATOM 697 O O . LEU A 1 89 ? -11.593 -5.348 7.328 1.00 91.06 89 LEU A O 1
ATOM 701 N N . ASP A 1 90 ? -13.755 -5.901 7.041 1.00 91.06 90 ASP A N 1
ATOM 702 C CA . ASP A 1 90 ? -14.213 -5.198 8.240 1.00 91.06 90 ASP A CA 1
ATOM 703 C C . ASP A 1 90 ? -13.750 -5.938 9.507 1.00 91.06 90 ASP A C 1
ATOM 705 O O . ASP A 1 90 ? -13.920 -7.150 9.638 1.00 91.06 90 ASP A O 1
ATOM 709 N N . THR A 1 91 ? -13.182 -5.195 10.454 1.00 92.88 91 THR A N 1
ATOM 710 C CA . THR A 1 91 ? -12.803 -5.671 11.796 1.00 92.88 91 THR A CA 1
ATOM 711 C C . THR A 1 91 ? -13.366 -4.755 12.886 1.00 92.88 91 THR A C 1
ATOM 713 O O . THR A 1 91 ? -12.807 -4.640 13.979 1.00 92.88 91 THR A O 1
ATOM 716 N N . SER A 1 92 ? -14.440 -4.027 12.576 1.00 94.00 92 SER A N 1
ATOM 717 C CA . SER A 1 92 ? -15.148 -3.153 13.509 1.00 94.00 92 SER A CA 1
ATOM 718 C C . SER A 1 92 ? -15.718 -3.924 14.707 1.00 94.00 92 SER A C 1
ATOM 720 O O . SER A 1 92 ? -15.805 -5.151 14.720 1.00 94.00 92 SER A O 1
ATOM 722 N N . GLY A 1 93 ? -16.179 -3.208 15.737 1.00 93.69 93 GLY A N 1
ATOM 723 C CA . GLY A 1 93 ? -16.708 -3.833 16.956 1.00 93.69 93 GLY A CA 1
ATOM 724 C C . GLY A 1 93 ? -17.899 -4.783 16.737 1.00 93.69 93 GLY A C 1
ATOM 725 O O . GLY A 1 93 ? -18.115 -5.676 17.554 1.00 93.69 93 GLY A O 1
ATOM 726 N N . SER A 1 94 ? -18.664 -4.646 15.646 1.00 93.12 94 SER A N 1
ATOM 727 C CA . SER A 1 94 ? -19.699 -5.625 15.266 1.00 93.12 94 SER A CA 1
ATOM 728 C C . SER A 1 94 ? -19.119 -6.980 14.873 1.00 93.12 94 SER A C 1
ATOM 730 O O . SER A 1 94 ? -19.758 -7.998 15.134 1.00 93.12 94 SER A O 1
ATOM 732 N N . MET A 1 95 ? -17.911 -6.999 14.315 1.00 96.69 95 MET A N 1
ATOM 733 C CA . MET A 1 95 ? -17.230 -8.213 13.864 1.00 96.69 95 MET A CA 1
ATOM 734 C C . MET A 1 95 ? -16.729 -9.064 15.036 1.00 96.69 95 MET A C 1
ATOM 736 O O . MET A 1 95 ? -16.716 -10.289 14.947 1.00 96.69 95 MET A O 1
ATOM 740 N N . ALA A 1 96 ? -16.435 -8.423 16.173 1.00 93.94 96 ALA A N 1
ATOM 741 C CA . ALA A 1 96 ? -16.039 -9.076 17.422 1.00 93.94 96 ALA A CA 1
ATOM 742 C C . ALA A 1 96 ? -17.222 -9.597 18.267 1.00 93.94 96 ALA A C 1
ATOM 744 O O . ALA A 1 96 ? -17.016 -10.269 19.283 1.00 93.94 96 ALA A O 1
ATOM 745 N N . ARG A 1 97 ? -18.476 -9.297 17.891 1.00 91.12 97 ARG A N 1
ATOM 746 C CA . ARG A 1 97 ? -19.660 -9.805 18.610 1.00 91.12 97 ARG A CA 1
ATOM 747 C C . ARG A 1 97 ? -19.740 -11.328 18.514 1.00 91.12 97 ARG A C 1
ATOM 749 O O . ARG A 1 97 ? -19.150 -11.942 17.631 1.00 91.12 97 ARG A O 1
ATOM 756 N N . TYR A 1 98 ? -20.492 -11.939 19.430 1.00 90.31 98 TYR A N 1
ATOM 757 C CA . TYR A 1 98 ? -20.696 -13.394 19.466 1.00 90.31 98 TYR A CA 1
ATOM 758 C C . TYR A 1 98 ? -19.373 -14.183 19.472 1.00 90.31 98 TYR A C 1
ATOM 760 O O . TYR A 1 98 ? -19.233 -15.186 18.780 1.00 90.31 98 TYR A O 1
ATOM 768 N N . GLY A 1 99 ? -18.376 -13.690 20.216 1.00 90.50 99 GLY A N 1
ATOM 769 C CA . GLY A 1 99 ? -17.060 -14.326 20.303 1.00 90.50 99 GLY A CA 1
ATOM 770 C C . GLY A 1 99 ? -16.223 -14.240 19.022 1.00 90.50 99 GLY A C 1
ATOM 771 O O . GLY A 1 99 ? -15.321 -15.051 18.850 1.00 90.50 99 GLY A O 1
ATOM 772 N N . GLY A 1 100 ? -16.516 -13.296 18.119 1.00 94.31 100 GLY A N 1
ATOM 773 C CA . GLY A 1 100 ? -15.764 -13.104 16.873 1.00 94.31 100 GLY A CA 1
ATOM 774 C C . GLY A 1 100 ? -16.200 -14.003 15.713 1.00 94.31 100 GLY A C 1
ATOM 775 O O . GLY A 1 100 ? -15.499 -14.080 14.704 1.00 94.31 100 GLY A O 1
ATOM 776 N N . ALA A 1 101 ? -17.349 -14.679 15.823 1.00 96.19 101 ALA A N 1
ATOM 777 C CA . ALA A 1 101 ? -17.866 -15.532 14.751 1.00 96.19 101 ALA A CA 1
ATOM 778 C C . ALA A 1 101 ? -18.019 -14.798 13.396 1.00 96.19 101 ALA A C 1
ATOM 780 O O . ALA A 1 101 ? -17.587 -15.359 12.387 1.00 96.19 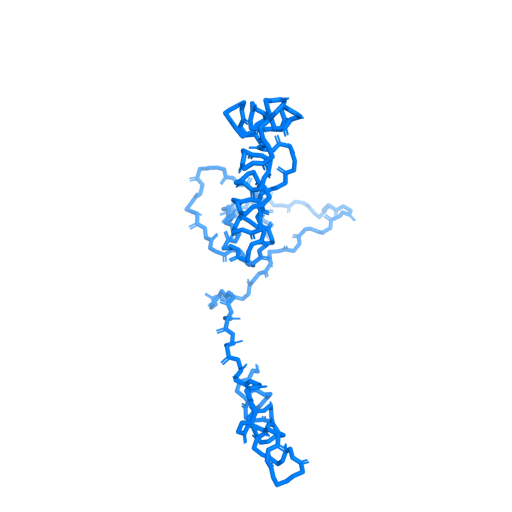101 ALA A O 1
ATOM 781 N N . PRO A 1 102 ? -18.545 -13.553 13.323 1.00 95.69 102 PRO A N 1
ATOM 782 C CA . PRO A 1 102 ? -18.643 -12.831 12.052 1.00 95.69 102 PRO A CA 1
ATOM 783 C C . PRO A 1 102 ? -17.279 -12.582 11.394 1.00 95.69 102 PRO A C 1
ATOM 785 O O . PRO A 1 102 ? -17.132 -12.778 10.189 1.00 95.69 102 PRO A O 1
ATOM 788 N N . GLU A 1 103 ? -16.266 -12.206 12.182 1.00 95.56 103 GLU A N 1
ATOM 789 C CA . GLU A 1 103 ? -14.898 -12.023 11.688 1.00 95.56 103 GLU A CA 1
ATOM 790 C C . GLU A 1 103 ? -14.300 -13.331 11.152 1.00 95.56 103 GLU A C 1
ATOM 792 O O . GLU A 1 103 ? -13.662 -13.331 10.098 1.00 95.56 103 GLU A O 1
ATOM 797 N N . MET A 1 104 ? -14.535 -14.456 11.836 1.00 96.00 104 MET A N 1
ATOM 798 C CA . MET A 1 104 ? -14.070 -15.776 11.400 1.00 96.00 104 MET A CA 1
ATOM 799 C C . MET A 1 104 ? -14.669 -16.175 10.044 1.00 96.00 104 MET A C 1
ATOM 801 O O . MET A 1 104 ? -13.925 -16.581 9.151 1.00 96.00 104 MET A O 1
ATOM 805 N N . PHE A 1 105 ? -15.986 -16.023 9.869 1.00 95.25 105 PHE A N 1
ATOM 806 C CA . PHE A 1 105 ? -16.651 -16.331 8.599 1.00 95.25 105 PHE A CA 1
ATOM 807 C C . PHE A 1 105 ? -16.174 -15.428 7.465 1.00 95.25 105 PHE A C 1
ATOM 809 O O . PHE A 1 105 ? -15.893 -15.916 6.374 1.00 95.25 105 PHE A O 1
ATOM 816 N N . ALA A 1 106 ? -16.040 -14.126 7.723 1.00 93.56 106 ALA A N 1
ATOM 817 C CA . ALA A 1 106 ? -15.585 -13.185 6.709 1.00 93.56 106 ALA A CA 1
ATOM 818 C C . ALA A 1 106 ? -14.152 -13.505 6.241 1.00 93.56 106 ALA A C 1
ATOM 820 O O . ALA A 1 106 ? -13.886 -13.490 5.042 1.00 93.56 106 ALA A O 1
ATOM 821 N N . LYS A 1 107 ? -13.246 -13.888 7.156 1.00 93.12 107 LYS A N 1
ATOM 822 C CA . LYS A 1 107 ? -11.904 -14.380 6.792 1.00 93.12 107 LYS A CA 1
ATOM 823 C C . LYS A 1 107 ? -11.961 -15.672 5.979 1.00 93.12 107 LYS A C 1
ATOM 825 O O . LYS A 1 107 ? -11.251 -15.776 4.986 1.00 93.12 107 LYS A O 1
ATOM 830 N N . ALA A 1 108 ? -12.782 -16.640 6.389 1.00 94.88 108 ALA A N 1
ATOM 831 C CA . ALA A 1 108 ? -12.912 -17.916 5.685 1.00 94.88 108 ALA A CA 1
ATOM 832 C C . ALA A 1 108 ? -13.413 -17.731 4.243 1.00 94.88 108 ALA A C 1
ATOM 834 O O . ALA A 1 108 ? -12.838 -18.313 3.332 1.00 94.88 108 ALA A O 1
ATOM 835 N N . LEU A 1 109 ? -14.408 -16.864 4.031 1.00 93.50 109 LEU A N 1
ATOM 836 C CA . LEU A 1 109 ? -14.924 -16.530 2.700 1.00 93.50 109 LEU A CA 1
ATOM 837 C C . LEU A 1 109 ? -13.857 -15.865 1.818 1.00 93.50 109 LEU A C 1
ATOM 839 O O . LEU A 1 109 ? -13.741 -16.178 0.639 1.00 93.50 109 LEU A O 1
ATOM 843 N N . VAL A 1 110 ? -13.047 -14.964 2.385 1.00 91.75 110 VAL A N 1
ATOM 844 C CA . VAL A 1 110 ? -11.916 -14.377 1.650 1.00 91.75 110 VAL A CA 1
ATOM 845 C C . VAL A 1 110 ? -10.922 -15.461 1.235 1.00 91.75 110 VAL A C 1
ATOM 847 O O . VAL A 1 110 ? -10.475 -15.443 0.099 1.00 91.75 110 VAL A O 1
ATOM 850 N N . TYR A 1 111 ? -10.605 -16.411 2.117 1.00 89.00 111 TYR A N 1
ATOM 851 C CA . TYR A 1 111 ? -9.707 -17.520 1.781 1.00 89.00 111 TYR A CA 1
ATOM 852 C C . TYR A 1 111 ? -10.289 -18.508 0.763 1.00 89.00 111 TYR A C 1
ATOM 854 O O . TYR A 1 111 ? -9.515 -19.129 0.050 1.00 89.00 111 TYR A O 1
ATOM 862 N N . GLU A 1 112 ? -11.610 -18.683 0.697 1.00 92.94 112 GLU A N 1
ATOM 863 C CA . GLU A 1 112 ? -12.257 -19.534 -0.314 1.00 92.94 112 GLU A CA 1
ATOM 864 C C . GLU A 1 112 ? -12.171 -18.924 -1.723 1.00 92.94 112 GLU A C 1
ATOM 866 O O . GLU A 1 112 ? -12.040 -19.643 -2.710 1.00 92.94 112 GLU A O 1
ATOM 871 N N . CYS A 1 113 ? -12.260 -17.596 -1.815 1.00 80.06 113 CYS A N 1
ATOM 872 C CA . CYS A 1 113 ? -12.331 -16.858 -3.076 1.00 80.06 113 CYS A CA 1
ATOM 873 C C . CYS A 1 113 ? -10.963 -16.464 -3.669 1.00 80.06 113 CYS A C 1
ATOM 875 O O . CYS A 1 113 ? -10.942 -15.799 -4.708 1.00 80.06 113 CYS A O 1
ATOM 877 N N . LEU A 1 114 ? -9.855 -16.800 -2.998 1.00 71.69 114 LEU A N 1
ATOM 878 C CA . LEU A 1 114 ? -8.474 -16.533 -3.426 1.00 71.69 114 LEU A CA 1
ATOM 879 C C . LEU A 1 114 ? -7.807 -17.816 -3.926 1.00 71.69 114 LEU A C 1
ATOM 881 O O . LEU A 1 114 ? -7.098 -17.722 -4.951 1.00 71.69 114 LEU A O 1
#

Secondary structure (DSSP, 8-state):
-EEEE-TTSPPEEEEEEE---GGG--HHHHHHHHHTTT-HHHHHHHHHHHHHHTSEEEEEE-EEEE-----SS----S--TT-PPP-----STTTTSGGGHHHHHHHHHHHH--

Foldseek 3Di:
DAKDFDPPFDKDQQAKDFFDPPVPDDPVLVVLVVCCVVPVVSVVVSVVVSVVSRDIDTDITGMDDDDDDDDPDDDDRRDDPPHDDDDDQDPPPVCPPPNNPNVVVSVVVVVVVD

pLDDT: mean 84.11, std 11.01, range [56.34, 97.31]

Organism: NCBI:txid1333877